Protein AF-A0A351Y528-F1 (afdb_monomer)

Mean predicted aligned error: 6.05 Å

Solvent-accessible surface area (backbone atoms only — not comparable to full-atom values): 5469 Å² total; per-residue (Å²): 126,82,86,90,61,59,70,67,61,49,54,52,52,54,50,56,60,72,70,48,61,92,88,52,82,81,81,48,73,45,46,46,86,37,29,42,47,60,49,64,75,49,23,74,79,46,94,82,43,39,35,32,35,29,51,98,86,67,49,79,75,48,79,44,43,63,84,76,51,72,84,53,68,48,81,42,40,46,44,59,56,58,59,68,69,65,74,132

Structure (mmCIF, N/CA/C/O backbone):
data_AF-A0A351Y528-F1
#
_entry.id   AF-A0A351Y528-F1
#
loop_
_atom_site.group_PDB
_atom_site.id
_atom_site.type_symbol
_atom_site.label_atom_id
_atom_site.label_alt_id
_atom_site.label_comp_id
_atom_site.label_asym_id
_atom_site.label_entity_id
_atom_site.label_seq_id
_atom_site.pdbx_PDB_ins_code
_atom_site.Cartn_x
_atom_site.Cartn_y
_atom_site.Cartn_z
_atom_site.occupancy
_atom_site.B_iso_or_equiv
_atom_site.auth_seq_id
_atom_site.auth_comp_id
_atom_site.auth_asym_id
_atom_site.auth_atom_id
_atom_site.pdbx_PDB_model_num
ATOM 1 N N . MET A 1 1 ? 17.787 7.876 -22.247 1.00 61.75 1 MET A N 1
ATOM 2 C CA . MET A 1 1 ? 17.593 8.063 -20.794 1.00 61.75 1 MET A CA 1
ATOM 3 C C . MET A 1 1 ? 16.789 9.343 -20.597 1.00 61.75 1 MET A C 1
ATOM 5 O O . MET A 1 1 ? 17.064 10.264 -21.360 1.00 61.75 1 MET A O 1
ATOM 9 N N . PRO A 1 2 ? 15.796 9.407 -19.689 1.00 63.03 2 PRO A N 1
ATOM 10 C CA . PRO A 1 2 ? 15.092 10.662 -19.412 1.00 63.03 2 PRO A CA 1
ATOM 11 C C . PRO A 1 2 ? 16.110 11.726 -18.984 1.00 63.03 2 PRO A C 1
ATOM 13 O O . PRO A 1 2 ? 16.958 11.445 -18.142 1.00 63.03 2 PRO A O 1
ATOM 16 N N . GLN A 1 3 ? 16.070 12.890 -19.631 1.00 71.88 3 GLN A N 1
ATOM 17 C CA . GLN A 1 3 ? 17.101 13.929 -19.508 1.00 71.88 3 GLN A CA 1
ATOM 18 C C . GLN A 1 3 ? 16.892 14.839 -18.287 1.00 71.88 3 GLN A C 1
ATOM 20 O O . GLN A 1 3 ? 17.809 15.544 -17.883 1.00 71.88 3 GLN A O 1
ATOM 25 N N . ASP A 1 4 ? 15.708 14.785 -17.672 1.00 84.31 4 ASP A N 1
ATOM 26 C CA . ASP A 1 4 ? 15.258 15.756 -16.666 1.00 84.31 4 ASP A CA 1
ATOM 27 C C . ASP A 1 4 ? 15.333 15.231 -15.223 1.00 84.31 4 ASP A C 1
ATOM 29 O O . ASP A 1 4 ? 14.621 15.706 -14.340 1.00 84.31 4 ASP A O 1
ATOM 33 N N . MET A 1 5 ? 16.145 14.204 -14.965 1.00 83.81 5 MET A N 1
ATOM 34 C CA . MET A 1 5 ? 16.157 13.513 -13.676 1.00 83.81 5 MET A CA 1
ATOM 35 C C . MET A 1 5 ? 17.578 13.268 -13.183 1.00 83.81 5 MET A C 1
ATOM 37 O O . MET A 1 5 ? 18.461 12.893 -13.954 1.00 83.81 5 MET A O 1
ATOM 41 N N . ASP A 1 6 ? 17.801 13.458 -11.884 1.00 90.75 6 ASP A N 1
ATOM 42 C CA . ASP A 1 6 ? 19.103 13.231 -11.274 1.00 90.75 6 ASP A CA 1
ATOM 43 C C . ASP A 1 6 ? 19.502 11.740 -11.316 1.00 90.75 6 ASP A C 1
ATOM 45 O O . ASP A 1 6 ? 18.668 10.826 -11.283 1.00 90.75 6 ASP A O 1
ATOM 49 N N . ASN A 1 7 ? 20.813 11.487 -11.377 1.00 90.25 7 ASN A N 1
ATOM 50 C CA . ASN A 1 7 ? 21.358 10.133 -11.495 1.00 90.25 7 ASN A CA 1
ATOM 51 C C . ASN A 1 7 ? 21.018 9.233 -10.296 1.00 90.25 7 ASN A C 1
ATOM 53 O O . ASN A 1 7 ? 20.949 8.013 -10.455 1.00 90.25 7 ASN A O 1
ATOM 57 N N . GLU A 1 8 ? 20.806 9.797 -9.107 1.00 91.50 8 GLU A N 1
ATOM 58 C CA . GLU A 1 8 ? 20.472 9.010 -7.918 1.00 91.50 8 GLU A CA 1
ATOM 59 C C . GLU A 1 8 ? 19.033 8.496 -7.990 1.00 91.50 8 GLU A C 1
ATOM 61 O O . GLU A 1 8 ? 18.783 7.313 -7.741 1.00 91.50 8 GLU A O 1
ATOM 66 N N . THR A 1 9 ? 18.092 9.333 -8.421 1.00 91.56 9 THR A N 1
ATOM 67 C CA . THR A 1 9 ? 16.716 8.912 -8.705 1.00 91.56 9 THR A CA 1
ATOM 68 C C . THR A 1 9 ? 16.684 7.856 -9.804 1.00 91.56 9 THR A C 1
ATOM 70 O O . THR A 1 9 ? 15.998 6.841 -9.659 1.00 91.56 9 THR A O 1
ATOM 73 N N . LEU A 1 10 ? 17.484 8.009 -10.863 1.00 90.75 10 LEU A N 1
ATOM 74 C CA . LEU A 1 10 ? 17.568 6.991 -11.911 1.00 90.75 10 LEU A CA 1
ATOM 75 C C . LEU A 1 10 ? 18.037 5.639 -11.370 1.00 90.75 10 LEU A C 1
ATOM 77 O O . LEU A 1 10 ? 17.400 4.619 -11.642 1.00 90.75 10 LEU A O 1
ATOM 81 N N . LYS A 1 11 ? 19.136 5.613 -10.608 1.00 93.19 11 LYS A N 1
ATOM 82 C CA . LYS A 1 11 ? 19.654 4.372 -10.013 1.00 93.19 11 LYS A CA 1
ATOM 83 C C . LYS A 1 11 ? 18.595 3.691 -9.153 1.00 93.19 11 LYS A C 1
ATOM 85 O O . LYS A 1 11 ? 18.440 2.475 -9.251 1.00 93.19 11 LYS A O 1
ATOM 90 N N . LYS A 1 12 ? 17.835 4.457 -8.362 1.00 92.31 12 LYS A N 1
ATOM 91 C CA . LYS A 1 12 ? 16.735 3.930 -7.537 1.00 92.31 12 LYS A CA 1
ATOM 92 C C . LYS A 1 12 ? 15.647 3.278 -8.386 1.00 92.31 12 LYS A C 1
ATOM 94 O O . LYS A 1 12 ? 15.253 2.154 -8.086 1.00 92.31 12 LYS A O 1
ATOM 99 N N . ILE A 1 13 ? 15.206 3.934 -9.461 1.00 91.44 13 ILE A N 1
ATOM 100 C CA . ILE A 1 13 ? 14.181 3.382 -10.360 1.00 91.44 13 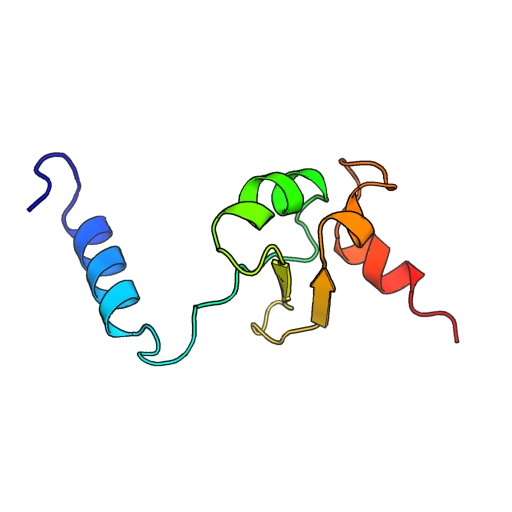ILE A CA 1
ATOM 101 C C . ILE A 1 13 ? 14.688 2.109 -11.041 1.00 91.44 13 ILE A C 1
ATOM 103 O O . ILE A 1 13 ? 14.006 1.089 -11.004 1.00 91.44 13 ILE A O 1
ATOM 107 N N . ILE A 1 14 ? 15.894 2.130 -11.618 1.00 93.38 14 ILE A N 1
ATOM 108 C CA . ILE A 1 14 ? 16.472 0.951 -12.284 1.00 93.38 14 ILE A CA 1
ATOM 109 C C . ILE A 1 14 ? 16.628 -0.207 -11.297 1.00 93.38 14 ILE A C 1
ATOM 111 O O . ILE A 1 14 ? 16.306 -1.342 -11.641 1.00 93.38 14 ILE A O 1
ATOM 115 N N . SER A 1 15 ? 17.108 0.068 -10.083 1.00 94.62 15 SER A N 1
ATOM 116 C CA . SER A 1 15 ? 17.237 -0.942 -9.030 1.00 94.62 15 SER A CA 1
ATOM 117 C C . SER A 1 15 ? 15.879 -1.557 -8.693 1.00 94.62 15 SER A C 1
ATOM 119 O O . SER A 1 15 ? 15.741 -2.775 -8.731 1.00 94.62 15 SER A O 1
ATOM 121 N N . SER A 1 16 ? 14.854 -0.721 -8.485 1.00 90.06 16 SER A N 1
ATOM 122 C CA . SER A 1 16 ? 13.489 -1.175 -8.197 1.00 90.06 16 SER A CA 1
ATOM 123 C C . SER A 1 16 ? 12.890 -2.017 -9.323 1.00 90.06 16 SER A C 1
ATOM 125 O O . SER A 1 16 ? 12.175 -2.972 -9.037 1.00 90.06 16 SER A O 1
ATOM 127 N N . LEU A 1 17 ? 13.158 -1.677 -10.588 1.00 90.88 17 LEU A N 1
ATOM 128 C CA . LEU A 1 17 ? 12.698 -2.469 -11.733 1.00 90.88 17 LEU A CA 1
ATOM 129 C C . LEU A 1 17 ? 13.403 -3.827 -11.7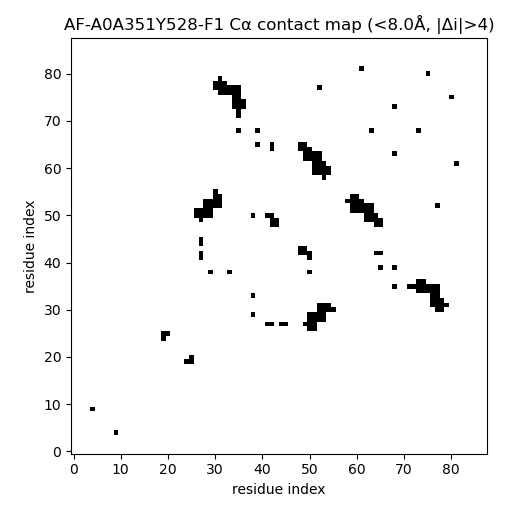87 1.00 90.88 17 LEU A C 1
ATOM 131 O O . LEU A 1 17 ? 12.767 -4.839 -12.053 1.00 90.88 17 LEU A O 1
ATOM 135 N N . LYS A 1 18 ? 14.713 -3.857 -11.526 1.00 93.50 18 LYS A N 1
ATOM 136 C CA . LYS A 1 18 ? 15.509 -5.092 -11.561 1.00 93.50 18 LYS A CA 1
ATOM 137 C C . LYS A 1 18 ? 15.244 -6.024 -10.381 1.00 93.50 18 LYS A C 1
ATOM 139 O O . LYS A 1 18 ? 15.496 -7.215 -10.508 1.00 93.50 18 LYS A O 1
ATOM 144 N N . SER A 1 19 ? 14.778 -5.497 -9.250 1.00 93.19 19 SER A N 1
ATOM 145 C CA . SER A 1 19 ? 14.403 -6.293 -8.078 1.00 93.19 19 SER A CA 1
ATOM 146 C C . SER A 1 19 ? 12.953 -6.778 -8.103 1.00 93.19 19 SER A C 1
ATOM 148 O O . SER A 1 19 ? 12.557 -7.507 -7.198 1.00 93.19 19 SER A O 1
ATOM 150 N N . ALA A 1 20 ? 12.143 -6.325 -9.064 1.00 90.88 20 ALA A N 1
ATOM 151 C CA . ALA A 1 20 ? 10.749 -6.729 -9.168 1.00 90.88 20 ALA A CA 1
ATOM 152 C C . ALA A 1 20 ? 10.632 -8.195 -9.606 1.00 90.88 20 ALA A C 1
ATOM 154 O O . ALA A 1 20 ? 11.440 -8.693 -10.392 1.00 90.88 20 ALA A O 1
ATOM 155 N N . ASP A 1 21 ? 9.611 -8.876 -9.092 1.00 92.25 21 ASP A N 1
ATOM 156 C CA . ASP A 1 21 ? 9.315 -10.252 -9.472 1.00 92.25 21 ASP A CA 1
ATOM 157 C C . ASP A 1 21 ? 8.826 -10.314 -10.932 1.00 92.25 21 ASP A C 1
ATOM 159 O O . ASP A 1 21 ? 8.128 -9.422 -11.414 1.00 92.25 21 ASP A O 1
ATOM 163 N N . ILE A 1 22 ? 9.235 -11.356 -11.661 1.00 92.00 22 ILE A N 1
ATOM 164 C CA . ILE A 1 22 ? 8.922 -11.518 -13.091 1.00 92.00 22 ILE A CA 1
ATOM 165 C C . ILE A 1 22 ? 7.496 -12.060 -13.286 1.00 92.00 22 ILE A C 1
ATOM 167 O O . ILE A 1 22 ? 6.884 -11.841 -14.332 1.00 92.00 22 ILE A O 1
ATOM 171 N N . GLN A 1 23 ? 6.967 -12.778 -12.295 1.00 93.31 23 GLN A N 1
ATOM 172 C CA . GLN A 1 23 ? 5.657 -13.419 -12.323 1.00 93.31 23 GLN A CA 1
ATOM 173 C C . GLN A 1 23 ? 4.599 -12.623 -11.548 1.00 93.31 23 GLN A C 1
ATOM 175 O O . GLN A 1 23 ? 3.442 -12.591 -11.974 1.00 93.31 23 GLN A O 1
ATOM 180 N N . TYR A 1 24 ? 4.970 -11.988 -10.434 1.00 89.31 24 TYR A N 1
ATOM 181 C CA . TYR A 1 24 ? 4.037 -11.299 -9.538 1.00 89.31 24 TYR A CA 1
ATOM 182 C C . TYR A 1 24 ? 4.202 -9.777 -9.551 1.00 89.31 24 TYR A C 1
ATOM 184 O O . TYR A 1 24 ? 5.307 -9.241 -9.530 1.00 89.31 24 TYR A O 1
ATOM 192 N N . ASP A 1 25 ? 3.075 -9.062 -9.514 1.00 88.38 25 ASP A N 1
ATOM 193 C CA . ASP A 1 25 ? 3.079 -7.606 -9.363 1.00 88.38 25 ASP A CA 1
ATOM 194 C C . ASP A 1 25 ? 3.459 -7.204 -7.925 1.00 88.38 25 ASP A C 1
ATOM 196 O O . ASP A 1 25 ? 3.127 -7.888 -6.954 1.00 88.38 25 ASP A O 1
ATOM 200 N N . SER A 1 26 ? 4.150 -6.072 -7.774 1.00 90.31 26 SER A N 1
ATOM 201 C CA . SER A 1 26 ? 4.552 -5.575 -6.452 1.00 90.31 26 SER A CA 1
ATOM 202 C C . SER A 1 26 ? 3.358 -4.934 -5.737 1.00 90.31 26 SER A C 1
ATOM 204 O O . SER A 1 26 ? 2.757 -4.013 -6.296 1.00 90.31 26 SER A O 1
ATOM 206 N N . PRO A 1 27 ? 3.023 -5.324 -4.498 1.00 91.31 27 PRO A N 1
ATOM 207 C CA . PRO A 1 27 ? 1.859 -4.777 -3.814 1.00 91.31 27 PRO A CA 1
ATOM 208 C C . PRO A 1 27 ? 2.012 -3.279 -3.524 1.00 91.31 27 PRO A C 1
ATOM 210 O O . PRO A 1 27 ? 3.103 -2.789 -3.229 1.00 91.31 27 PRO A O 1
ATOM 213 N N . ILE A 1 28 ? 0.894 -2.550 -3.543 1.00 94.19 28 ILE A N 1
ATOM 214 C CA . ILE A 1 28 ? 0.842 -1.187 -3.006 1.00 94.19 28 ILE A CA 1
ATOM 215 C C . ILE A 1 28 ? 0.748 -1.268 -1.486 1.00 94.19 28 ILE A C 1
ATOM 217 O O . ILE A 1 28 ? -0.226 -1.794 -0.950 1.00 94.19 28 ILE A O 1
ATOM 221 N N . THR A 1 29 ? 1.750 -0.734 -0.794 1.00 95.38 29 THR A N 1
ATOM 222 C CA . THR A 1 29 ? 1.827 -0.766 0.668 1.00 95.38 29 THR A CA 1
ATOM 223 C C . THR A 1 29 ? 1.517 0.590 1.292 1.00 95.38 29 THR A C 1
ATOM 225 O O . THR A 1 29 ? 1.922 1.627 0.765 1.00 95.38 29 THR A O 1
ATOM 228 N N . VAL A 1 30 ? 0.865 0.576 2.451 1.00 95.75 30 VAL A N 1
ATOM 229 C CA . VAL A 1 30 ? 0.540 1.745 3.284 1.00 95.75 30 VAL A CA 1
ATOM 230 C C . VAL A 1 30 ? 0.892 1.461 4.744 1.00 95.75 30 VAL A C 1
ATOM 232 O O . VAL A 1 30 ? 1.013 0.304 5.145 1.00 95.75 30 VAL A O 1
ATOM 235 N N . LYS A 1 31 ? 1.066 2.511 5.547 1.00 96.25 31 LYS A N 1
ATOM 236 C CA . LYS A 1 31 ? 1.353 2.431 6.986 1.00 96.25 31 LYS A CA 1
ATOM 237 C C . LYS A 1 31 ? 0.133 2.801 7.823 1.00 96.25 31 LYS A C 1
ATOM 239 O O . LYS A 1 31 ? -0.794 3.447 7.340 1.00 96.25 31 LYS A O 1
ATOM 244 N N . ALA A 1 32 ? 0.165 2.452 9.108 1.00 95.00 32 ALA A N 1
ATOM 245 C CA . ALA A 1 32 ? -0.928 2.740 10.042 1.00 95.00 32 ALA A CA 1
ATOM 246 C C . ALA A 1 32 ? -1.198 4.246 10.213 1.00 95.00 32 ALA A C 1
ATOM 248 O O . ALA A 1 32 ? -2.324 4.632 10.519 1.00 95.00 32 ALA A O 1
ATOM 249 N N . SER A 1 33 ? -0.179 5.080 9.980 1.00 95.12 33 SER A N 1
ATOM 250 C CA . SER A 1 33 ? -0.253 6.543 10.001 1.00 95.12 33 SER A CA 1
ATOM 251 C C . SER A 1 33 ? -0.832 7.167 8.729 1.00 95.12 33 SER A C 1
ATOM 253 O O . SER A 1 33 ? -1.076 8.371 8.715 1.00 95.12 33 SER A O 1
ATOM 255 N N . ASN A 1 34 ? -1.042 6.394 7.658 1.00 96.31 34 ASN A N 1
ATOM 256 C CA . ASN A 1 34 ? -1.710 6.900 6.464 1.00 96.31 34 ASN A CA 1
ATOM 257 C C . ASN A 1 34 ? -3.221 6.987 6.683 1.00 96.31 34 ASN A C 1
ATOM 259 O O . ASN A 1 34 ? -3.819 6.172 7.393 1.00 96.31 34 ASN A O 1
ATOM 263 N N . THR A 1 35 ? -3.838 7.974 6.041 1.00 96.44 35 THR A N 1
ATOM 264 C CA . THR A 1 35 ? -5.293 8.144 6.044 1.00 96.44 35 THR A CA 1
ATOM 265 C C . THR A 1 35 ? -5.958 7.234 5.013 1.00 96.44 35 THR A C 1
ATOM 267 O O . THR A 1 35 ? -5.328 6.765 4.058 1.00 96.44 35 THR A O 1
ATOM 270 N N . ILE A 1 36 ? -7.267 7.028 5.155 1.00 95.38 36 ILE A N 1
ATOM 271 C CA . ILE A 1 36 ? -8.085 6.383 4.119 1.00 95.38 36 ILE A CA 1
ATOM 272 C C . ILE A 1 36 ? -7.946 7.111 2.776 1.00 95.38 36 ILE A C 1
ATOM 274 O O . ILE A 1 36 ? -7.837 6.467 1.731 1.00 95.38 36 ILE A O 1
ATOM 278 N N . ARG A 1 37 ? -7.903 8.447 2.791 1.00 95.62 37 ARG A N 1
ATOM 279 C CA . ARG A 1 37 ? -7.702 9.255 1.584 1.00 95.62 37 ARG A CA 1
ATOM 280 C C . ARG A 1 37 ? -6.388 8.926 0.879 1.00 95.62 37 ARG A C 1
ATOM 282 O O . ARG A 1 37 ? -6.390 8.792 -0.344 1.00 95.62 37 ARG A O 1
ATOM 289 N N . ASP A 1 38 ? -5.296 8.773 1.627 1.00 95.81 38 ASP A N 1
ATOM 290 C CA . ASP A 1 38 ? -3.992 8.409 1.059 1.00 95.81 38 ASP A CA 1
ATOM 291 C C . ASP A 1 38 ? -4.059 7.042 0.373 1.00 95.81 38 ASP A C 1
ATOM 293 O O . ASP A 1 38 ? -3.604 6.895 -0.761 1.00 95.81 38 ASP A O 1
ATOM 297 N N . ALA A 1 39 ? -4.686 6.059 1.030 1.00 95.12 39 ALA A N 1
ATOM 298 C CA . ALA A 1 39 ? -4.892 4.725 0.473 1.00 95.12 39 ALA A CA 1
ATOM 299 C C . ALA A 1 39 ? -5.732 4.758 -0.810 1.00 95.12 39 ALA A C 1
ATOM 301 O O . ALA A 1 39 ? -5.312 4.215 -1.832 1.00 95.12 39 ALA A O 1
ATOM 302 N N . LEU A 1 40 ? -6.889 5.427 -0.793 1.00 94.56 40 LEU A N 1
ATOM 303 C CA . LEU A 1 40 ? -7.763 5.552 -1.964 1.00 94.56 40 LEU A CA 1
ATOM 304 C C . LEU A 1 40 ? -7.091 6.307 -3.118 1.00 94.56 40 LEU A C 1
ATOM 306 O O . LEU A 1 40 ? -7.322 5.973 -4.277 1.00 94.56 40 LEU A O 1
ATOM 310 N N . GLY A 1 41 ? -6.222 7.276 -2.825 1.00 94.19 41 GLY A N 1
ATOM 311 C CA . GLY A 1 41 ? -5.476 8.023 -3.840 1.00 94.19 41 GLY A CA 1
ATOM 31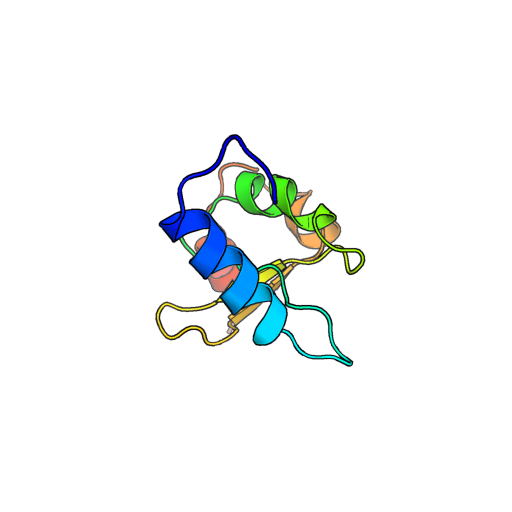2 C C . GLY A 1 41 ? -4.444 7.187 -4.602 1.00 94.19 41 GLY A C 1
ATOM 313 O O . GLY A 1 41 ? -4.018 7.580 -5.689 1.00 94.19 41 GLY A O 1
ATOM 314 N N . ILE A 1 42 ? -4.034 6.037 -4.057 1.00 94.19 42 ILE A N 1
ATOM 315 C CA . ILE A 1 42 ? -3.041 5.153 -4.682 1.00 94.19 42 ILE A CA 1
ATOM 316 C C . ILE A 1 42 ? -3.570 3.754 -5.010 1.00 94.19 42 ILE A C 1
ATOM 318 O O . ILE A 1 42 ? -2.866 2.999 -5.678 1.00 94.19 42 ILE A O 1
ATOM 322 N N . ILE A 1 43 ? -4.787 3.401 -4.586 1.00 93.31 43 ILE A N 1
ATOM 323 C CA . ILE A 1 43 ? -5.346 2.046 -4.731 1.00 93.31 43 ILE A CA 1
ATOM 324 C C . ILE A 1 43 ? -5.461 1.601 -6.191 1.00 93.31 43 ILE A C 1
ATOM 326 O O . ILE A 1 43 ? -5.363 0.413 -6.480 1.00 93.31 43 ILE A O 1
ATOM 330 N N . THR A 1 44 ? -5.613 2.555 -7.110 1.00 92.50 44 THR A N 1
ATOM 331 C CA . THR A 1 44 ? -5.718 2.324 -8.556 1.00 92.50 44 THR A CA 1
ATOM 332 C C . THR A 1 44 ? -4.377 2.404 -9.283 1.00 92.50 44 THR A C 1
ATOM 334 O O . THR A 1 44 ? -4.338 2.291 -10.507 1.00 92.50 44 THR A O 1
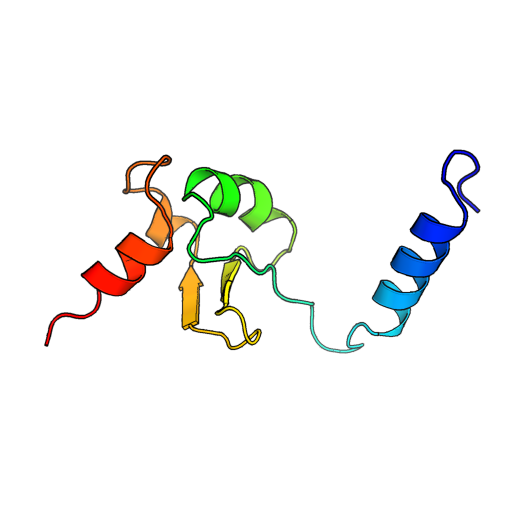ATOM 337 N N . LYS A 1 45 ? -3.252 2.596 -8.572 1.00 92.81 45 LYS A N 1
ATOM 338 C CA . LYS A 1 45 ? -1.918 2.611 -9.202 1.00 92.81 45 LYS A CA 1
ATOM 339 C C . LYS A 1 45 ? -1.517 1.254 -9.779 1.00 92.81 45 LYS A C 1
ATOM 341 O O . LYS A 1 45 ? -0.565 1.202 -10.553 1.00 92.81 45 LYS A O 1
ATOM 346 N N . ARG A 1 46 ? -2.210 0.177 -9.398 1.00 90.50 46 ARG A N 1
ATOM 347 C CA . ARG A 1 46 ? -2.026 -1.187 -9.908 1.00 90.50 46 ARG A CA 1
ATOM 348 C C . ARG A 1 46 ? -3.375 -1.820 -10.224 1.00 90.50 46 ARG A C 1
ATOM 350 O O . ARG A 1 46 ? -4.388 -1.465 -9.627 1.00 90.50 46 ARG A O 1
ATOM 357 N N . ALA A 1 47 ? -3.374 -2.791 -11.134 1.00 88.81 47 ALA A N 1
ATOM 358 C CA . ALA A 1 47 ? -4.595 -3.413 -11.652 1.00 88.81 47 ALA A CA 1
ATOM 359 C C . ALA A 1 47 ? -5.379 -4.219 -10.600 1.00 88.81 47 ALA A C 1
ATOM 361 O O . ALA A 1 47 ? -6.578 -4.437 -10.750 1.00 88.81 47 ALA A O 1
ATOM 362 N N . HIS A 1 48 ? -4.717 -4.653 -9.524 1.00 91.00 48 HIS A N 1
ATOM 363 C CA . HIS A 1 48 ? -5.337 -5.449 -8.467 1.00 91.00 48 HIS A CA 1
ATOM 364 C C . HIS A 1 48 ? -6.257 -4.639 -7.528 1.00 91.00 48 HIS A C 1
ATOM 366 O O . HIS A 1 48 ? -6.929 -5.242 -6.692 1.00 91.00 48 HIS A O 1
ATOM 372 N N . ASN A 1 49 ? -6.318 -3.303 -7.660 1.00 92.50 49 ASN A N 1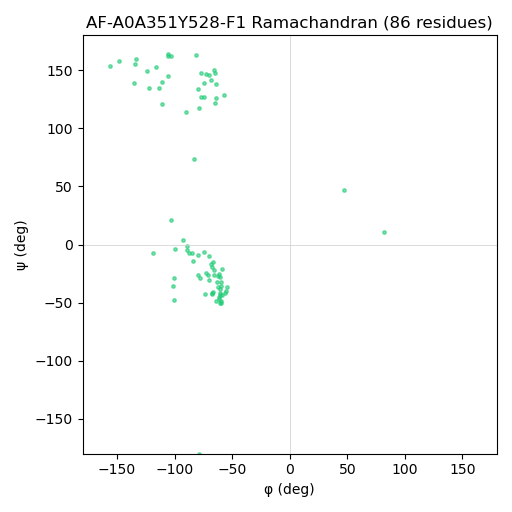
ATOM 373 C CA . ASN A 1 49 ? -7.228 -2.419 -6.916 1.00 92.50 49 ASN A CA 1
ATOM 374 C C . ASN A 1 49 ? -7.272 -2.707 -5.405 1.00 92.50 49 ASN A C 1
ATOM 376 O O . ASN A 1 49 ? -8.339 -2.820 -4.800 1.00 92.50 49 ASN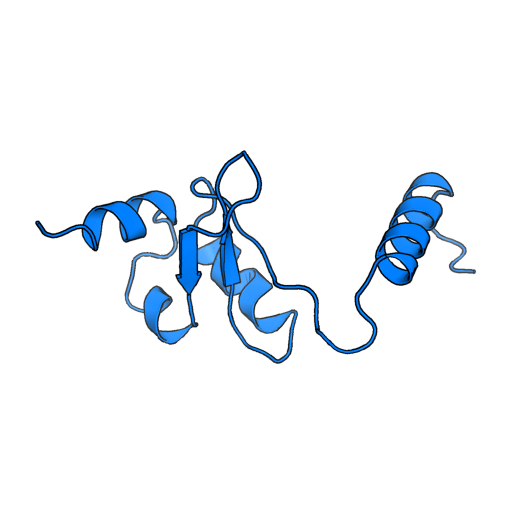 A O 1
ATOM 380 N N . CYS A 1 50 ? -6.105 -2.856 -4.783 1.00 93.50 50 CYS A N 1
ATOM 381 C CA . CYS A 1 50 ? -6.009 -3.062 -3.344 1.00 93.50 50 CYS A CA 1
ATOM 382 C C . CYS A 1 50 ? -4.725 -2.459 -2.780 1.00 93.50 50 CYS A C 1
ATOM 384 O O . CYS A 1 50 ? -3.746 -2.259 -3.504 1.00 93.50 50 CYS A O 1
ATOM 386 N N . VAL A 1 51 ? -4.747 -2.177 -1.480 1.00 95.00 51 VAL A N 1
ATOM 387 C CA . VAL A 1 51 ? -3.570 -1.757 -0.716 1.00 95.00 51 VAL A CA 1
ATOM 388 C C . VAL A 1 51 ? -3.350 -2.697 0.461 1.00 95.00 51 VAL A C 1
ATOM 390 O O . VAL A 1 51 ? -4.303 -3.243 1.019 1.00 95.00 51 VAL A O 1
ATOM 393 N N . ILE A 1 52 ? -2.092 -2.876 0.844 1.00 95.12 52 ILE A N 1
ATOM 394 C CA . ILE A 1 52 ? -1.682 -3.705 1.974 1.00 95.12 52 ILE A CA 1
ATOM 395 C C . ILE A 1 52 ? -1.141 -2.795 3.070 1.00 95.12 52 ILE A C 1
ATOM 397 O O . ILE A 1 52 ? -0.168 -2.069 2.868 1.00 95.12 52 ILE A O 1
ATOM 401 N N . LEU A 1 53 ? -1.760 -2.844 4.241 1.00 95.25 53 LEU A N 1
ATOM 402 C CA . LEU A 1 53 ? -1.207 -2.248 5.444 1.00 95.25 53 LEU A CA 1
ATOM 403 C C . LEU A 1 53 ? -0.061 -3.117 5.951 1.00 95.25 53 LEU A C 1
ATOM 405 O O . LEU A 1 53 ? -0.251 -4.313 6.182 1.00 95.25 53 LEU A O 1
ATOM 409 N N . ILE A 1 54 ? 1.097 -2.502 6.155 1.00 96.00 54 ILE A N 1
ATOM 410 C CA . ILE A 1 54 ? 2.284 -3.145 6.717 1.00 96.00 54 ILE A CA 1
ATOM 411 C C . ILE A 1 54 ? 2.670 -2.508 8.055 1.00 96.00 54 ILE A C 1
ATOM 413 O O . ILE A 1 54 ? 2.378 -1.332 8.297 1.00 96.00 54 ILE A O 1
ATOM 417 N N . ASP A 1 55 ? 3.322 -3.283 8.917 1.00 93.69 55 ASP A N 1
ATOM 418 C CA . ASP A 1 55 ? 3.969 -2.767 10.124 1.00 93.69 55 ASP A CA 1
ATOM 419 C C . ASP A 1 55 ? 5.324 -2.105 9.807 1.00 93.69 55 ASP A C 1
ATOM 421 O O . ASP A 1 55 ? 5.772 -2.044 8.657 1.00 93.69 55 ASP A O 1
ATOM 425 N N . ASP A 1 56 ? 5.996 -1.603 10.842 1.00 92.94 56 ASP A N 1
ATOM 426 C CA . ASP A 1 56 ? 7.311 -0.970 10.703 1.00 92.94 56 ASP A CA 1
ATOM 427 C C . ASP A 1 56 ? 8.431 -1.948 10.314 1.00 92.94 56 ASP A C 1
ATOM 429 O O . ASP A 1 56 ? 9.475 -1.515 9.828 1.00 92.94 56 ASP A O 1
ATOM 433 N N . GLN A 1 57 ? 8.214 -3.256 10.481 1.00 94.50 57 GLN A N 1
ATOM 434 C CA . GLN A 1 57 ? 9.125 -4.315 10.036 1.00 94.50 57 GLN A CA 1
ATOM 435 C C . GLN A 1 57 ? 8.830 -4.769 8.595 1.00 94.50 57 GLN A C 1
ATOM 437 O O . GLN A 1 57 ? 9.538 -5.622 8.061 1.00 94.50 57 GLN A O 1
ATOM 442 N N . GLY A 1 58 ? 7.812 -4.196 7.944 1.00 91.31 58 GLY A N 1
ATOM 443 C CA . GLY A 1 58 ? 7.396 -4.545 6.587 1.00 91.31 58 GLY A CA 1
ATOM 444 C C . GLY A 1 58 ? 6.498 -5.779 6.503 1.00 91.31 58 GLY A C 1
ATOM 445 O O . GLY A 1 58 ? 6.235 -6.269 5.404 1.00 91.31 58 GLY A O 1
ATOM 446 N N . LYS A 1 59 ? 6.004 -6.294 7.631 1.00 93.06 59 LYS A N 1
ATOM 447 C CA . LYS A 1 59 ? 5.084 -7.431 7.655 1.00 93.06 59 LYS A CA 1
ATOM 448 C C . LYS A 1 59 ? 3.670 -6.969 7.326 1.00 93.06 59 LYS A C 1
ATOM 450 O O . LYS A 1 59 ? 3.173 -5.996 7.887 1.00 93.06 59 LYS A O 1
ATOM 455 N N . ALA A 1 60 ? 2.999 -7.706 6.445 1.00 92.88 60 ALA A N 1
ATOM 456 C CA . ALA A 1 60 ? 1.602 -7.460 6.111 1.00 92.88 60 ALA A CA 1
ATOM 457 C C . ALA A 1 60 ? 0.686 -7.689 7.326 1.00 92.88 60 ALA A C 1
ATOM 459 O O . ALA A 1 60 ? 0.695 -8.763 7.930 1.00 92.88 60 ALA A O 1
ATOM 460 N N . ILE A 1 61 ? -0.119 -6.676 7.645 1.00 93.62 61 ILE A N 1
ATOM 461 C CA . ILE A 1 61 ? -1.127 -6.689 8.709 1.00 93.62 61 ILE A CA 1
ATOM 462 C C . ILE A 1 61 ? -2.522 -6.918 8.120 1.00 93.62 61 ILE A C 1
ATOM 464 O O . ILE A 1 61 ? -3.297 -7.715 8.643 1.00 93.62 61 ILE A O 1
ATOM 468 N N . SER A 1 62 ? -2.887 -6.191 7.059 1.00 92.25 62 SER A N 1
ATOM 469 C CA . SER A 1 62 ? -4.248 -6.216 6.498 1.00 92.25 62 SER A CA 1
ATOM 470 C C . SER A 1 62 ? -4.275 -5.813 5.027 1.00 92.25 62 SER A C 1
ATOM 472 O O . SER A 1 62 ? -3.416 -5.063 4.570 1.00 92.25 62 SER A O 1
ATOM 474 N N . LEU A 1 63 ? -5.281 -6.288 4.291 1.00 93.75 63 LEU A N 1
ATOM 475 C CA . LEU A 1 63 ? -5.543 -5.922 2.899 1.00 93.75 63 LEU A CA 1
ATOM 476 C C . LEU A 1 63 ? -6.853 -5.142 2.820 1.00 93.75 63 LEU A C 1
ATOM 478 O O . LEU A 1 63 ? -7.853 -5.568 3.390 1.00 93.75 63 LEU A O 1
ATOM 482 N N . PHE A 1 64 ? -6.851 -4.043 2.069 1.00 93.12 64 PHE A N 1
ATOM 483 C CA . PHE A 1 64 ? -8.027 -3.206 1.854 1.00 93.12 64 PHE A CA 1
ATOM 484 C C . PHE A 1 64 ? -8.357 -3.085 0.368 1.00 93.12 64 PHE A C 1
ATOM 486 O O . PHE A 1 64 ? -7.483 -2.819 -0.464 1.00 93.12 64 PHE A O 1
ATOM 493 N N . LYS A 1 65 ? -9.639 -3.237 0.041 1.00 92.88 65 LYS A N 1
ATOM 494 C CA . LYS A 1 65 ? -10.244 -2.917 -1.256 1.00 92.88 65 LYS A CA 1
ATOM 495 C C . LYS A 1 65 ? -11.028 -1.600 -1.151 1.00 92.88 65 LYS A C 1
ATOM 497 O O . LYS A 1 65 ? -11.409 -1.198 -0.052 1.00 92.88 65 LYS A O 1
ATOM 502 N N . PRO A 1 66 ? -11.351 -0.932 -2.275 1.00 91.38 66 PRO A N 1
ATOM 503 C CA . PRO A 1 66 ? -12.078 0.341 -2.257 1.00 91.38 66 PRO A CA 1
ATOM 504 C C . PRO A 1 66 ? -13.401 0.281 -1.483 1.00 91.38 66 PRO A C 1
ATOM 506 O O . PRO A 1 66 ? -13.765 1.219 -0.785 1.00 91.38 66 PRO A O 1
ATOM 509 N N . GLN A 1 67 ? -14.096 -0.851 -1.573 1.00 91.06 67 GLN A N 1
ATOM 510 C CA . GLN A 1 67 ? -15.360 -1.117 -0.885 1.00 91.06 67 GLN A CA 1
ATOM 511 C C . GLN A 1 67 ? -15.245 -1.188 0.648 1.00 91.06 67 GLN A C 1
ATOM 513 O O . GLN A 1 67 ? -16.217 -0.863 1.328 1.00 91.06 67 GLN A O 1
ATOM 518 N N . ASP A 1 68 ? -14.071 -1.538 1.183 1.00 88.12 68 ASP A N 1
ATOM 519 C CA . ASP A 1 68 ? -13.821 -1.597 2.631 1.00 88.12 68 ASP A CA 1
ATOM 520 C C . ASP A 1 68 ? -13.603 -0.192 3.213 1.00 88.12 68 ASP A C 1
ATOM 522 O O . ASP A 1 68 ? -13.911 0.076 4.371 1.00 88.12 68 ASP A O 1
ATOM 526 N N . LEU A 1 69 ? -13.085 0.721 2.387 1.00 88.69 69 LEU A N 1
ATOM 527 C CA . LEU A 1 69 ? -12.689 2.069 2.787 1.00 88.69 69 LEU A CA 1
ATOM 528 C C . LEU A 1 69 ? -13.729 3.139 2.430 1.00 88.69 69 LEU A C 1
ATOM 530 O O . LEU A 1 69 ? -13.841 4.147 3.120 1.00 88.69 69 LEU A O 1
ATOM 534 N N . GLY A 1 70 ? -14.508 2.933 1.366 1.00 83.50 70 GLY A N 1
ATOM 535 C CA . GLY A 1 70 ? -15.384 3.959 0.790 1.00 83.50 70 GLY A CA 1
ATOM 536 C C . GLY A 1 70 ? -16.599 4.355 1.637 1.00 83.50 70 GLY A C 1
ATOM 537 O O . GLY A 1 70 ? -17.272 5.322 1.297 1.00 83.50 70 GLY A O 1
ATOM 538 N N . LYS A 1 71 ? -16.901 3.623 2.717 1.00 82.62 71 LYS A N 1
ATOM 539 C CA . LYS A 1 71 ? -18.016 3.922 3.638 1.00 82.62 71 LYS A CA 1
ATOM 540 C C . LYS A 1 71 ? -17.574 4.633 4.922 1.00 82.62 71 LYS A C 1
ATOM 542 O O . LYS A 1 71 ? -18.420 4.952 5.753 1.00 82.62 71 LYS A O 1
ATOM 547 N N . LEU A 1 72 ? -16.271 4.835 5.101 1.00 88.06 72 LEU A N 1
ATOM 548 C CA . LEU A 1 72 ? -15.667 5.398 6.308 1.00 88.06 72 LEU A CA 1
ATOM 549 C C . LEU A 1 72 ? -15.204 6.843 6.064 1.00 88.06 72 LEU A C 1
ATOM 551 O O . LEU A 1 72 ? -15.044 7.270 4.921 1.00 88.06 72 LEU A O 1
ATOM 555 N N . ASP A 1 73 ? -14.969 7.597 7.141 1.00 92.81 73 ASP A N 1
ATOM 556 C CA . ASP A 1 73 ? -14.424 8.956 7.046 1.00 92.81 73 ASP A CA 1
ATOM 557 C C . ASP A 1 73 ? -13.001 8.923 6.466 1.00 92.81 73 ASP A C 1
ATOM 559 O O . ASP A 1 73 ? -12.092 8.319 7.042 1.00 92.81 73 ASP A O 1
ATOM 563 N N . GLN A 1 74 ? -12.803 9.623 5.346 1.00 92.56 74 GLN A N 1
ATOM 564 C CA . GLN A 1 74 ? -11.555 9.675 4.587 1.00 92.56 74 GLN A CA 1
ATOM 565 C C . GLN A 1 74 ? -10.335 10.184 5.380 1.00 92.56 74 GLN A C 1
ATOM 567 O O . GLN A 1 74 ? -9.202 9.913 4.978 1.00 92.56 74 GLN A O 1
ATOM 572 N N . PHE A 1 75 ? -10.538 10.917 6.478 1.00 95.00 75 PHE A N 1
ATOM 573 C CA . PHE A 1 75 ? -9.460 11.416 7.342 1.00 95.00 75 PHE A CA 1
ATOM 574 C C . PHE A 1 75 ? -9.081 10.437 8.461 1.00 95.00 75 PHE A C 1
ATOM 576 O O . PHE A 1 75 ? -8.111 10.669 9.181 1.00 95.00 75 PHE A O 1
ATOM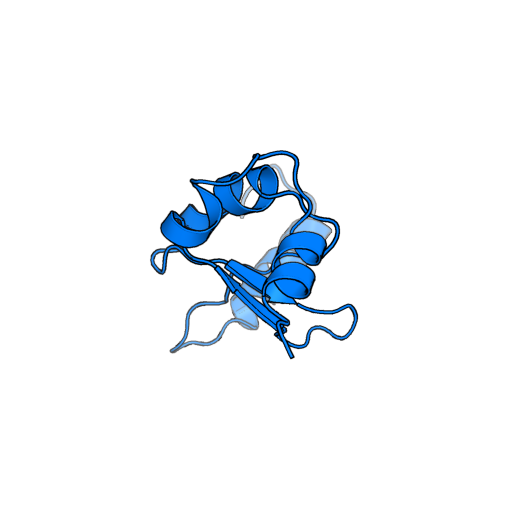 583 N N . THR A 1 76 ? -9.804 9.323 8.587 1.00 93.81 76 THR A N 1
ATOM 584 C CA . THR A 1 76 ? -9.482 8.256 9.539 1.00 93.81 76 THR A CA 1
ATOM 585 C C . THR A 1 76 ? -8.144 7.614 9.190 1.00 93.81 76 THR A C 1
ATOM 587 O O . THR A 1 76 ? -7.850 7.347 8.022 1.00 93.81 76 THR A O 1
ATOM 590 N N . LEU A 1 77 ? -7.337 7.334 10.214 1.00 95.12 77 LEU A N 1
ATOM 591 C CA . LEU A 1 77 ? -6.091 6.586 10.071 1.00 95.12 77 LEU A CA 1
ATOM 592 C C . LEU A 1 77 ? -6.373 5.097 9.866 1.00 95.12 77 LEU A C 1
ATOM 594 O O . LEU A 1 77 ? -7.206 4.515 10.564 1.00 95.12 77 LEU A O 1
ATOM 598 N N . LEU A 1 78 ? -5.629 4.454 8.966 1.00 92.81 78 LEU A N 1
ATOM 599 C CA . LEU A 1 78 ? -5.790 3.024 8.675 1.00 92.81 78 LEU A CA 1
ATOM 600 C C . LEU A 1 78 ? -5.567 2.137 9.908 1.00 92.81 78 LEU A C 1
ATOM 602 O O . LEU A 1 78 ? -6.224 1.107 10.047 1.00 92.81 78 LEU A O 1
ATOM 606 N N . GLY A 1 79 ? -4.686 2.548 10.828 1.00 90.19 79 GLY A N 1
ATOM 607 C CA . GLY A 1 79 ? -4.452 1.829 12.085 1.00 90.19 79 GLY A CA 1
ATOM 608 C C . GLY A 1 79 ? -5.706 1.695 12.958 1.00 90.19 79 GLY A C 1
ATOM 609 O O . GLY A 1 79 ? -5.925 0.643 13.557 1.00 90.19 79 GLY A O 1
ATOM 610 N N . ASN A 1 80 ? -6.575 2.711 12.963 1.00 90.38 80 ASN A N 1
ATOM 611 C CA . ASN A 1 80 ? -7.798 2.711 13.773 1.00 90.38 80 ASN A CA 1
ATOM 612 C C . ASN A 1 80 ? -8.828 1.697 13.243 1.00 90.38 80 ASN A C 1
ATOM 614 O O . ASN A 1 80 ? -9.584 1.108 14.014 1.00 90.38 80 ASN A O 1
ATOM 618 N N . ILE A 1 81 ? -8.840 1.453 11.928 1.00 87.00 81 ILE A N 1
ATOM 619 C CA . ILE A 1 81 ? -9.746 0.490 11.282 1.00 87.00 81 ILE A CA 1
ATOM 620 C C . ILE A 1 81 ? -9.391 -0.939 11.702 1.00 87.00 81 ILE A C 1
ATOM 622 O O . ILE A 1 81 ? -10.272 -1.732 12.023 1.00 87.00 81 ILE A O 1
ATOM 626 N N . VAL A 1 82 ? -8.096 -1.267 11.741 1.00 83.19 82 VAL A N 1
ATOM 627 C CA . VAL A 1 82 ? -7.628 -2.608 12.128 1.00 83.19 82 VAL A CA 1
ATOM 628 C C . VAL A 1 82 ? -7.932 -2.904 13.592 1.00 83.19 82 VAL A C 1
ATOM 630 O O . VAL A 1 82 ? -8.395 -3.997 13.903 1.00 83.19 82 VAL A O 1
ATOM 633 N N . GLN A 1 83 ? -7.744 -1.925 14.480 1.00 73.56 83 GLN A N 1
ATOM 634 C CA . GLN A 1 83 ? -8.108 -2.061 15.894 1.00 73.56 83 GLN A CA 1
ATOM 635 C C . GLN A 1 83 ? -9.612 -2.289 16.086 1.00 73.56 83 GLN A C 1
ATOM 637 O O . GLN A 1 83 ? -10.007 -3.069 16.943 1.00 73.56 83 GLN A O 1
ATOM 642 N N . SER A 1 84 ? -10.445 -1.654 15.258 1.00 62.03 84 SER A N 1
ATOM 643 C CA . SER A 1 84 ? -11.907 -1.777 15.332 1.00 62.03 84 SER A CA 1
ATOM 644 C C . SER A 1 84 ? -12.427 -3.148 14.871 1.00 62.03 84 SER A C 1
ATOM 646 O O . SER A 1 84 ? -13.486 -3.578 15.314 1.00 62.03 84 SER A O 1
ATOM 648 N N . ASN A 1 85 ? -11.686 -3.849 14.004 1.00 57.59 85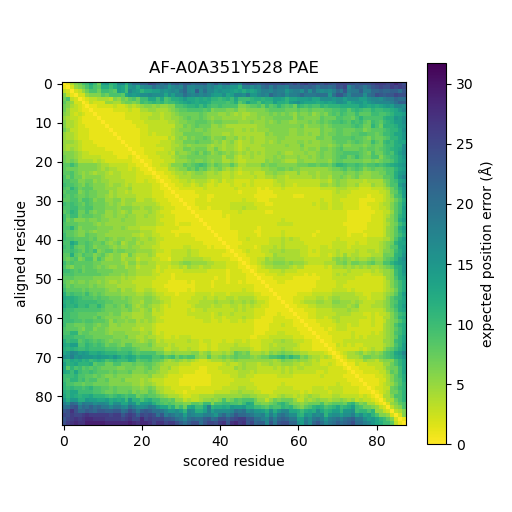 ASN A N 1
ATOM 649 C CA . ASN A 1 85 ? -12.028 -5.201 13.540 1.00 57.59 85 ASN A CA 1
ATOM 650 C C . ASN A 1 85 ? -11.539 -6.317 14.485 1.00 57.59 85 ASN A C 1
ATOM 652 O O . ASN A 1 85 ? -11.887 -7.480 14.288 1.00 57.59 85 ASN A O 1
ATOM 656 N N . LEU A 1 86 ? -10.755 -5.980 15.514 1.00 49.09 86 LEU A N 1
ATOM 657 C CA . LEU A 1 86 ? -10.387 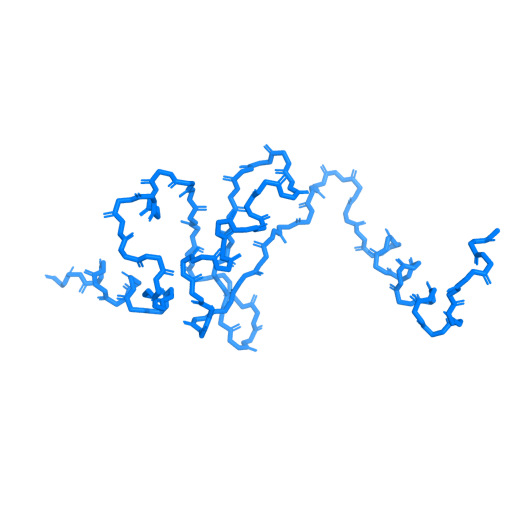-6.872 16.614 1.00 49.09 86 LEU A CA 1
ATOM 658 C C . LEU A 1 86 ? -11.516 -6.871 17.656 1.00 49.09 86 LEU A C 1
ATOM 660 O O . LEU A 1 86 ? -11.410 -6.271 18.722 1.00 49.09 86 LEU A O 1
ATOM 664 N N . ILE A 1 87 ? -12.628 -7.524 17.322 1.00 34.00 87 ILE A N 1
ATOM 665 C CA . ILE A 1 87 ? -13.652 -7.874 18.308 1.00 34.00 87 ILE A CA 1
ATOM 666 C C . ILE A 1 87 ? -13.277 -9.257 18.851 1.00 34.00 87 ILE A C 1
ATOM 668 O O . ILE A 1 87 ? -13.228 -10.219 18.084 1.00 34.00 87 ILE A O 1
ATOM 672 N N . THR A 1 88 ? -12.926 -9.310 20.138 1.00 32.81 88 THR A N 1
ATOM 673 C CA . THR A 1 88 ? -12.643 -10.536 20.907 1.00 32.81 88 THR A CA 1
ATOM 674 C C . THR A 1 88 ? -13.882 -11.410 21.047 1.00 32.81 88 THR A C 1
ATOM 676 O O . THR A 1 88 ? -14.969 -10.839 21.294 1.00 32.81 88 THR A O 1
#

pLDDT: mean 88.46, std 12.13, range [32.81, 96.44]

Sequence (88 aa):
MPQDMDNETLKKIISSLKSADIQYDSPITVKASNTIRDALGIITKRAHNCVILIDDQGKAISLFKPQDLGKLDQFTLLGNIVQSNLIT

Nearest PDB structures (foldseek):
  7r50-assembly2_N  TM=8.705E-01  e=3.899E-03  Mycolicibacterium smegmatis
  6uof-assembly1_A  TM=8.157E-01  e=8.262E-03  Streptococcus pneumoniae R6
  1vr9-assembly2_B  TM=8.122E-01  e=1.635E-02  Thermotoga maritima
  5iip-assembly2_C  TM=5.501E-01  e=9.471E-03  Staphylococcus aureus
  7r50-assembly2_J  TM=5.700E-01  e=5.983E-02  Mycolicibacterium smegmatis

Foldseek 3Di:
DPPPDDPVVVVVVVVVVVPADPPDDDAAEDEQQDFLLNQQVCLVVDPVSKYFYAYPVRHTDDIDHCVLSVVDDRRDGNNVVSVVVPDD

Radius of gyration: 15.77 Å; Cα contacts (8 Å, |Δi|>4): 97; chains: 1; bounding box: 39×29×42 Å

Secondary structure (DSSP, 8-state):
--SSS-HHHHHHHHHHHHTS-SSSPPPPEE-TTSBHHHHHHHGGGSTT--EEEE-TTS-EEEEE-HHHHTTS-TTSBHHHHHHHT---